Protein AF-W2YWN3-F1 (afdb_monomer)

Nearest PDB structures (foldseek):
  8ofx-assembly1_A  TM=9.680E-01  e=1.723E-05  Trypanosoma brucei brucei
  1fx8-assembly1_A  TM=9.233E-01  e=1.723E-05  Escherichia coli
  6f7h-assembly1_A  TM=9.399E-01  e=4.145E-05  Homo sapiens
  1ldf-assembly1_A  TM=9.246E-01  e=6.122E-05  Escherichia coli
  2b5f-assembly1_B  TM=8.311E-01  e=3.676E-03  Spinacia oleracea

pLDDT: mean 75.59, std 13.87, range [45.72, 93.19]

Secondary structure (DSSP, 8-state):
--HHHHHHHHHHHHHTT-TTSPPP-S-------------TT----HHHHHHHHHHHHHHHHHHHHHHHHHHHHHTTTSS--HHHHHHHHHHHHHHHHHHHHHHH----SHHHHHHHHHTTSS-TTTHHHHHHHHHHHHHHHHHHHHHHHTTT--

Organism: NCBI:txid1317064

InterPro domains:
  IPR000425 Major intrinsic protein [PF00230] (47-151)
  IPR000425 Major intrinsic protein [PR00783] (49-68)
  IPR000425 Major intrinsic protein [PR00783] (89-113)
  IPR000425 Major intrinsic protein [PR00783] (126-145)
  IPR023271 Aquaporin-like [G3DSA:1.20.1080.10] (24-154)
  IPR023271 Aquaporin-like [SSF81338] (48-151)
  IPR050363 Major Intrinsic Protein/Aquaporin [PTHR43829] (35-153)

Solvent-accessible surface area (backbone atoms only — not comparable to full-atom values): 8538 Å² total; per-residue (Å²): 136,71,67,67,58,55,52,51,56,51,50,52,35,56,75,70,71,55,71,78,59,80,77,74,78,80,71,79,68,84,72,77,74,75,80,69,80,75,58,96,80,63,78,82,50,66,68,61,52,22,27,51,22,28,16,52,13,16,18,48,22,35,36,40,36,51,45,44,52,48,51,24,62,75,41,72,56,73,79,33,52,76,66,53,42,55,52,39,36,55,51,17,46,52,52,16,33,69,66,5,39,92,70,52,63,39,51,54,39,61,68,46,48,49,48,34,37,75,73,65,77,37,66,70,86,53,47,64,55,46,42,53,25,26,52,52,13,37,50,53,16,51,49,51,50,48,63,69,42,49,72,79,77,110

Foldseek 3Di:
DPPVVVVVVVVVCVVVVNVPDDPDPDDPDPDPPPPPDDDPPDDPDLLVQLLLLLLQLLLQLLLQLVVLVLVCVLCVNPVHDPVSNVVSNVVSNVVSCVSRCVRNNRCNDLVSLVVCCVVVVDPPVSSVSSVVSSVNSNVVNVVVSCVVCVVSVD

Structure (mmCIF, N/CA/C/O backbone):
data_AF-W2YWN3-F1
#
_entry.id   AF-W2YWN3-F1
#
loop_
_atom_site.group_PDB
_atom_site.id
_atom_site.type_symbol
_atom_site.label_atom_id
_atom_site.label_alt_id
_atom_site.label_comp_id
_atom_site.label_asym_id
_atom_site.label_entity_id
_atom_site.label_seq_id
_atom_site.pdbx_PDB_ins_code
_atom_site.Cartn_x
_atom_site.Cartn_y
_atom_site.Cartn_z
_atom_site.occupancy
_atom_site.B_iso_or_equiv
_atom_site.auth_seq_id
_atom_site.auth_comp_id
_atom_site.auth_asym_id
_atom_site.auth_atom_id
_atom_site.pdbx_PDB_model_num
ATOM 1 N N . MET A 1 1 ? -19.392 5.458 55.331 1.00 47.25 1 MET A N 1
ATOM 2 C CA . MET A 1 1 ? -18.283 4.505 55.094 1.00 47.25 1 MET A CA 1
ATOM 3 C C . MET A 1 1 ? -17.159 5.062 54.203 1.00 47.25 1 MET A C 1
ATOM 5 O O . MET A 1 1 ? -16.158 4.387 54.065 1.00 47.25 1 MET A O 1
ATOM 9 N N . ASN A 1 2 ? -17.267 6.290 53.659 1.00 49.09 2 ASN A N 1
ATOM 10 C CA . ASN A 1 2 ? -16.213 6.925 52.837 1.00 49.09 2 ASN A CA 1
ATOM 11 C C . ASN A 1 2 ? -15.420 8.036 53.552 1.00 49.09 2 ASN A C 1
ATOM 13 O O . ASN A 1 2 ? -14.494 8.585 52.975 1.00 49.09 2 ASN A O 1
ATOM 17 N N . GLN A 1 3 ? -15.781 8.385 54.789 1.00 45.72 3 GLN A N 1
ATOM 18 C CA . GLN A 1 3 ? -15.170 9.508 55.509 1.00 45.72 3 GLN A CA 1
ATOM 19 C C . GLN A 1 3 ? -13.890 9.092 56.256 1.00 45.72 3 GLN A C 1
ATOM 21 O O . GLN A 1 3 ? -12.963 9.877 56.370 1.00 45.72 3 GLN A O 1
ATOM 26 N N . SER A 1 4 ? -13.791 7.822 56.664 1.00 51.72 4 SER A N 1
ATOM 27 C CA . SER A 1 4 ? -12.615 7.261 57.344 1.00 51.72 4 SER A CA 1
ATOM 28 C C . SER A 1 4 ? -11.429 6.983 56.414 1.00 51.72 4 SER A C 1
ATOM 30 O O . SER A 1 4 ? -10.293 7.010 56.866 1.00 51.72 4 SER A O 1
ATOM 32 N N . LEU A 1 5 ? -11.673 6.717 55.124 1.00 57.22 5 LEU A N 1
ATOM 33 C CA . LEU A 1 5 ? -10.607 6.508 54.131 1.00 57.22 5 LEU A CA 1
ATOM 34 C C . LEU A 1 5 ? -9.937 7.825 53.723 1.00 57.22 5 LEU A C 1
ATOM 36 O O . LEU A 1 5 ? -8.740 7.849 53.474 1.00 57.22 5 LEU A O 1
ATOM 40 N N . GLN A 1 6 ? -10.700 8.923 53.697 1.00 58.81 6 GLN A N 1
ATOM 41 C CA . GLN A 1 6 ? -10.162 10.255 53.415 1.00 58.81 6 GLN A CA 1
ATOM 42 C C . GLN A 1 6 ? -9.286 10.769 54.559 1.00 58.81 6 GLN A C 1
ATOM 44 O O . GLN A 1 6 ? -8.263 11.396 54.300 1.00 58.81 6 GLN A O 1
ATOM 49 N N . ASP A 1 7 ? -9.663 10.464 55.802 1.00 55.53 7 ASP A N 1
ATOM 50 C CA . ASP A 1 7 ? -8.854 10.778 56.981 1.00 55.53 7 ASP A CA 1
ATOM 51 C C . ASP A 1 7 ? -7.549 9.968 57.002 1.00 55.53 7 ASP A C 1
ATOM 53 O O . ASP A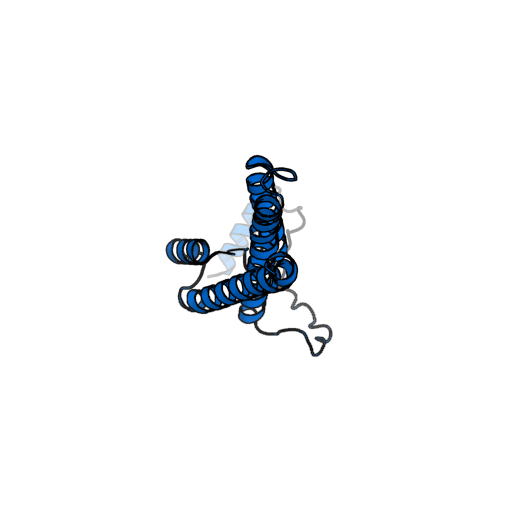 1 7 ? -6.490 10.526 57.265 1.00 55.53 7 ASP A O 1
ATOM 57 N N . PHE A 1 8 ? -7.595 8.676 56.649 1.00 57.06 8 PHE A N 1
ATOM 58 C CA . PHE A 1 8 ? -6.393 7.836 56.547 1.00 57.06 8 PHE A CA 1
ATOM 59 C C . PHE A 1 8 ? -5.418 8.330 55.464 1.00 57.06 8 PHE A C 1
ATOM 61 O O . PHE A 1 8 ? -4.235 8.499 55.748 1.00 57.06 8 PHE A O 1
ATOM 68 N N . ASP A 1 9 ? -5.912 8.648 54.260 1.00 61.56 9 ASP A N 1
ATOM 69 C CA . ASP A 1 9 ? -5.091 9.210 53.172 1.00 61.56 9 ASP A CA 1
ATOM 70 C C . ASP A 1 9 ? -4.495 10.584 53.536 1.00 61.56 9 ASP A C 1
ATOM 72 O O . ASP A 1 9 ? -3.404 10.941 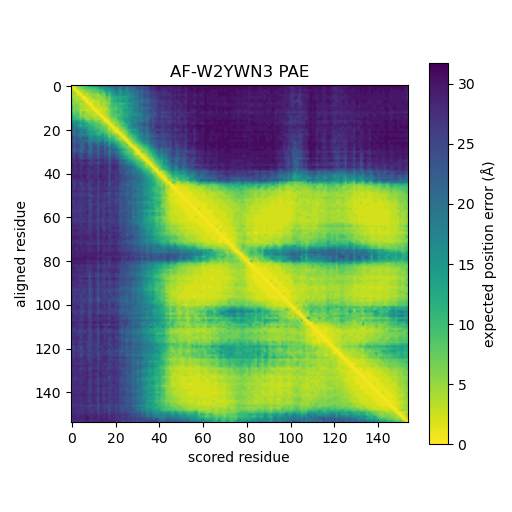53.083 1.00 61.56 9 ASP A O 1
ATOM 76 N N . ALA A 1 10 ? -5.215 11.390 54.322 1.00 61.03 10 ALA A N 1
ATOM 77 C CA . ALA A 1 10 ? -4.734 12.691 54.778 1.00 61.03 10 ALA A CA 1
ATOM 78 C C . ALA A 1 10 ? -3.631 12.547 55.837 1.00 61.03 10 ALA A C 1
ATOM 80 O O . ALA A 1 10 ? -2.634 13.268 55.769 1.00 61.03 10 ALA A O 1
ATOM 81 N N . VAL A 1 11 ? -3.775 11.601 56.769 1.00 61.16 11 VAL A N 1
ATOM 82 C CA . VAL A 1 11 ? -2.770 11.304 57.800 1.00 61.16 11 VAL A CA 1
ATOM 83 C C . VAL A 1 11 ? -1.482 10.752 57.173 1.00 61.16 11 VAL A C 1
ATOM 85 O O . VAL A 1 11 ? -0.407 11.270 57.481 1.00 61.16 11 VAL A O 1
ATOM 88 N N . ASP A 1 12 ? -1.574 9.830 56.206 1.00 60.03 12 ASP A N 1
ATOM 89 C CA . ASP A 1 12 ? -0.404 9.285 55.488 1.00 60.03 12 ASP A CA 1
ATOM 90 C C . ASP A 1 12 ? 0.373 10.371 54.719 1.00 60.03 12 ASP A C 1
ATOM 92 O O . ASP A 1 12 ? 1.608 10.396 54.707 1.00 60.03 12 ASP A O 1
ATOM 96 N N . LYS A 1 13 ? -0.336 11.325 54.099 1.00 59.22 13 LYS A N 1
ATOM 97 C CA . LYS A 1 13 ? 0.292 12.455 53.391 1.00 59.22 13 LYS A CA 1
ATOM 98 C C . LYS A 1 13 ? 1.025 13.418 54.330 1.00 59.22 13 LYS A C 1
ATOM 100 O O . LYS A 1 13 ? 2.013 14.031 53.911 1.00 59.22 13 LYS A O 1
ATOM 105 N N . VAL A 1 14 ? 0.546 13.571 55.567 1.00 59.25 14 VAL A N 1
ATOM 106 C CA . VAL A 1 14 ? 1.168 14.427 56.590 1.00 59.25 14 VAL A CA 1
ATOM 107 C C . VAL A 1 14 ? 2.388 13.737 57.206 1.00 59.25 14 VAL A C 1
ATOM 109 O O . VAL A 1 14 ? 3.425 14.382 57.357 1.00 59.25 14 VAL A O 1
ATOM 112 N N . GLU A 1 15 ? 2.312 12.432 57.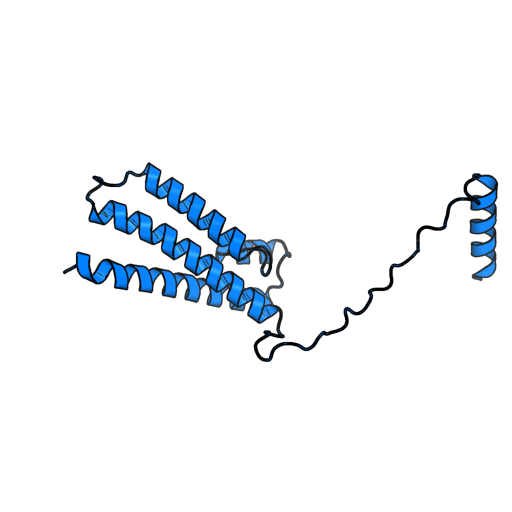481 1.00 58.59 15 GLU A N 1
ATOM 113 C CA . GLU A 1 15 ? 3.415 11.654 58.067 1.00 58.59 15 GLU A CA 1
ATOM 114 C C . GLU A 1 15 ? 4.583 11.451 57.085 1.00 58.59 15 GLU A C 1
ATOM 116 O O . GLU A 1 15 ? 5.750 11.510 57.472 1.00 58.59 15 GLU A O 1
ATOM 121 N N . SER A 1 16 ? 4.290 11.314 55.788 1.00 63.16 16 SER A N 1
ATOM 122 C CA . SER A 1 16 ? 5.301 11.108 54.741 1.00 63.16 16 SER A CA 1
ATOM 123 C C . SER A 1 16 ? 6.025 12.399 54.296 1.00 63.16 16 SER A C 1
ATOM 125 O O . SER A 1 16 ? 6.898 12.359 53.431 1.00 63.16 16 SER A O 1
ATOM 127 N N . GLY A 1 17 ? 5.689 13.567 54.865 1.00 57.47 17 GLY A N 1
ATOM 128 C CA . GLY A 1 17 ? 6.346 14.846 54.542 1.00 57.47 17 GLY A CA 1
ATOM 129 C C . GLY A 1 17 ? 6.048 15.393 53.135 1.00 57.47 17 GLY A C 1
ATOM 130 O O . GLY A 1 17 ? 6.642 16.387 52.719 1.00 57.47 17 GLY A O 1
ATOM 131 N N . TYR A 1 18 ? 5.106 14.782 52.409 1.00 53.16 18 TYR A N 1
ATOM 132 C CA . TYR A 1 18 ? 4.702 15.162 51.048 1.00 53.16 18 TYR A CA 1
ATOM 133 C C . TYR A 1 18 ? 3.503 16.124 50.996 1.00 53.16 18 TYR A C 1
ATOM 135 O O . TYR A 1 18 ? 3.068 16.499 49.906 1.00 53.16 18 TYR A O 1
ATOM 143 N N . GLY A 1 19 ? 2.990 16.578 52.146 1.00 57.34 19 GLY A N 1
ATOM 144 C CA . GLY A 1 19 ? 1.818 17.462 52.253 1.00 57.34 19 GLY A CA 1
ATOM 145 C C . GLY A 1 19 ? 1.941 18.845 51.588 1.00 57.34 19 GLY A C 1
ATOM 146 O O . GLY A 1 19 ? 0.964 19.587 51.568 1.00 57.34 19 GLY A O 1
ATOM 147 N N . GLY A 1 20 ? 3.114 19.197 51.047 1.00 57.00 20 GLY A N 1
ATOM 148 C CA . GLY A 1 20 ? 3.375 20.464 50.353 1.00 57.00 20 GLY A CA 1
ATOM 149 C C . GLY A 1 20 ? 3.564 20.360 48.836 1.00 57.00 20 GLY A C 1
ATOM 150 O O . GLY A 1 20 ? 3.796 21.386 48.195 1.00 57.00 20 GLY A O 1
ATOM 151 N N . LEU A 1 21 ? 3.503 19.163 48.239 1.00 59.50 21 LEU A N 1
ATOM 152 C CA . LEU A 1 21 ? 3.568 19.052 46.782 1.00 59.50 21 LEU A CA 1
ATOM 153 C C . LEU A 1 21 ? 2.248 19.532 46.161 1.00 59.50 21 LEU A C 1
ATOM 155 O O . LEU A 1 21 ? 1.182 19.159 46.657 1.00 59.50 21 LEU A O 1
ATOM 159 N N . PRO A 1 22 ? 2.286 20.321 45.068 1.00 58.16 22 PRO A N 1
ATOM 160 C CA . PRO A 1 22 ? 1.080 20.620 44.313 1.00 58.16 22 PRO A CA 1
ATOM 161 C C . PRO A 1 22 ? 0.460 19.290 43.885 1.00 58.16 22 PRO A C 1
ATOM 163 O O . PRO A 1 22 ? 1.137 18.453 43.284 1.00 58.16 22 PRO A O 1
ATOM 166 N N . GLU A 1 23 ? -0.807 19.066 44.235 1.00 60.25 23 GLU A N 1
ATOM 167 C CA . GLU A 1 23 ? -1.503 17.861 43.805 1.00 60.25 23 GLU A CA 1
ATOM 168 C C . GLU A 1 23 ? -1.443 17.801 42.275 1.00 60.25 23 GLU A C 1
ATOM 170 O O . GLU A 1 23 ? -1.939 18.692 41.584 1.00 60.25 23 GLU A O 1
ATOM 175 N N . SER A 1 24 ? -0.791 16.764 41.736 1.00 54.81 24 SER A N 1
ATOM 176 C CA . SER A 1 24 ? -0.888 16.448 40.313 1.00 54.81 24 SER A CA 1
ATOM 177 C C . SER A 1 24 ? -2.379 16.381 39.972 1.00 54.81 24 SER A C 1
ATOM 179 O O . SER A 1 24 ? -3.093 15.654 40.675 1.00 54.81 24 SER A O 1
ATOM 181 N N 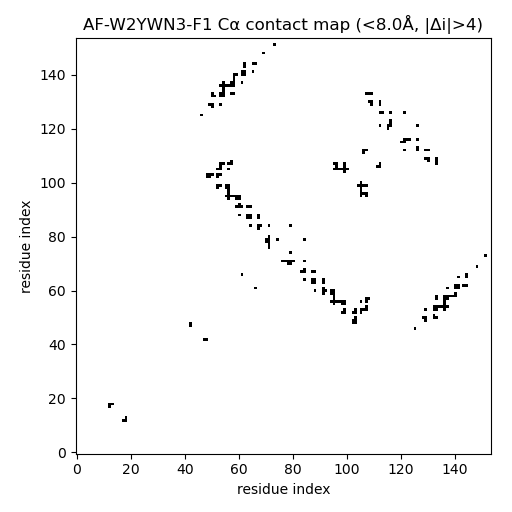. PRO A 1 25 ? -2.872 17.141 38.972 1.00 48.94 25 PRO A N 1
ATOM 182 C CA . PRO A 1 25 ? -4.286 17.169 38.646 1.00 48.94 25 PRO A CA 1
ATOM 183 C C . PRO A 1 25 ? -4.752 15.744 38.349 1.00 48.94 25 PRO A C 1
ATOM 185 O O . PRO A 1 25 ? -4.474 15.175 37.292 1.00 48.94 25 PRO A O 1
ATOM 188 N N . LYS A 1 26 ? -5.443 15.138 39.316 1.00 53.50 26 LYS A N 1
ATOM 189 C CA . LYS A 1 26 ? -6.103 13.856 39.127 1.00 53.50 26 LYS A CA 1
ATOM 190 C C . LYS A 1 26 ? -7.183 14.093 38.083 1.00 53.50 26 LYS A C 1
ATOM 192 O O . LYS A 1 26 ? -8.107 14.866 38.313 1.00 53.50 26 LYS A O 1
ATOM 197 N N . THR A 1 27 ? -7.048 13.404 36.955 1.00 48.97 27 THR A N 1
ATOM 198 C CA . THR A 1 27 ? -8.004 13.424 35.847 1.00 48.97 27 THR A CA 1
ATOM 199 C C . THR A 1 27 ? -8.011 14.763 35.113 1.00 48.97 27 THR A C 1
ATOM 201 O O . THR A 1 27 ? -8.865 15.619 35.334 1.00 48.97 27 THR A O 1
ATOM 204 N N . THR A 1 28 ? -7.103 14.921 34.148 1.00 53.28 28 THR A N 1
ATOM 205 C CA . THR A 1 28 ? -7.403 15.734 32.967 1.00 53.28 28 THR A CA 1
ATOM 206 C C . THR A 1 28 ? -8.676 15.163 32.355 1.00 53.28 28 THR A C 1
ATOM 208 O O . THR A 1 28 ? -8.658 14.158 31.644 1.00 53.28 28 THR A O 1
ATOM 211 N N . ALA A 1 29 ? -9.811 15.764 32.711 1.00 50.22 29 ALA A N 1
ATOM 212 C CA . ALA A 1 29 ? -11.065 15.553 32.025 1.00 50.22 29 ALA A CA 1
ATOM 213 C C . ALA A 1 29 ? -10.780 15.683 30.527 1.00 50.22 29 ALA A C 1
ATOM 215 O O . ALA A 1 29 ? -10.139 16.643 30.096 1.00 50.22 29 ALA A O 1
ATOM 216 N N . PHE A 1 30 ? -11.201 14.681 29.759 1.00 56.25 30 PHE A N 1
ATOM 217 C CA . PHE A 1 30 ? -11.217 14.728 28.307 1.00 56.25 30 PHE A CA 1
ATOM 218 C C . PHE A 1 30 ? -11.925 16.022 27.897 1.00 56.25 30 PHE A C 1
ATOM 220 O O . PHE A 1 30 ? -13.148 16.118 27.988 1.00 56.25 30 PHE A O 1
ATOM 227 N N . VAL A 1 31 ? -11.148 17.042 27.529 1.00 57.94 31 VAL A N 1
ATOM 228 C CA . VAL A 1 31 ? -11.670 18.281 26.961 1.00 57.94 31 VAL A CA 1
ATOM 229 C C . VAL A 1 31 ? -12.301 17.858 25.642 1.00 57.94 31 VAL A C 1
ATOM 231 O O . VAL A 1 31 ? -11.572 17.365 24.776 1.00 57.94 31 VAL A O 1
ATOM 234 N N . PRO A 1 32 ? -13.625 17.989 25.455 1.00 54.09 32 PRO A N 1
ATOM 235 C CA . PRO A 1 32 ? -14.207 17.778 24.147 1.00 54.09 32 PRO A CA 1
ATOM 236 C C . PRO A 1 32 ? -13.589 18.851 23.259 1.00 54.09 32 PRO A C 1
ATOM 238 O O . PRO A 1 32 ? -13.884 20.033 23.424 1.00 54.09 32 PRO A O 1
ATOM 241 N N . THR A 1 33 ? -12.668 18.456 22.380 1.00 58.62 33 THR A N 1
ATOM 242 C CA . THR A 1 33 ? -12.142 19.348 21.352 1.00 58.62 33 THR A CA 1
ATOM 243 C C . THR A 1 33 ? -13.350 19.913 20.624 1.00 58.62 33 THR A C 1
ATOM 245 O O . THR A 1 33 ? -14.143 19.163 20.048 1.00 58.62 33 THR A O 1
ATOM 248 N N . GLU A 1 34 ? -13.530 21.226 20.739 1.00 54.34 34 GLU A N 1
ATOM 249 C CA . GLU A 1 34 ? -14.534 21.981 20.012 1.00 54.34 34 GLU A CA 1
ATOM 250 C C . GLU A 1 34 ? -14.489 21.510 18.555 1.00 54.34 34 GLU A C 1
ATOM 252 O O . GLU A 1 34 ? -13.429 21.517 17.927 1.00 54.34 34 GLU A O 1
ATOM 257 N N . ARG A 1 35 ? -15.609 20.995 18.030 1.00 59.88 35 ARG A N 1
ATOM 258 C CA . ARG A 1 35 ? -15.697 20.572 16.628 1.00 59.88 35 ARG A CA 1
ATOM 259 C C . ARG A 1 35 ? -15.720 21.830 15.766 1.00 59.88 35 ARG A C 1
ATOM 261 O O . ARG A 1 35 ? -16.775 22.225 15.274 1.00 59.88 35 ARG A O 1
ATOM 268 N N . THR A 1 36 ? -14.565 22.475 15.622 1.00 55.56 36 THR A N 1
ATOM 269 C CA . THR A 1 36 ? -14.353 23.594 14.709 1.00 55.56 36 THR A CA 1
ATOM 270 C C . THR A 1 36 ? -14.833 23.149 13.329 1.00 55.56 36 THR A C 1
ATOM 272 O O . THR A 1 36 ? -14.473 22.066 12.864 1.00 55.56 36 THR A O 1
ATOM 275 N N . GLY A 1 37 ? -15.738 23.943 12.750 1.00 59.31 37 GLY A N 1
ATOM 276 C CA . GLY A 1 37 ? -16.612 23.593 11.630 1.00 59.31 37 GLY A CA 1
ATOM 277 C C . GLY A 1 37 ? -15.999 22.624 10.623 1.00 59.31 37 GLY A C 1
ATOM 278 O O . GLY A 1 37 ? -15.051 22.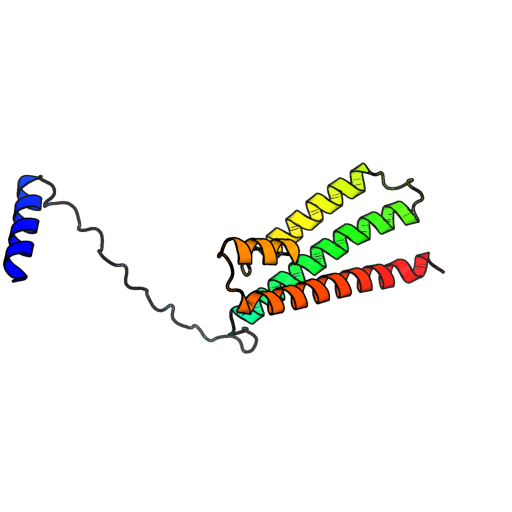944 9.909 1.00 59.31 37 GLY A O 1
ATOM 279 N N . ME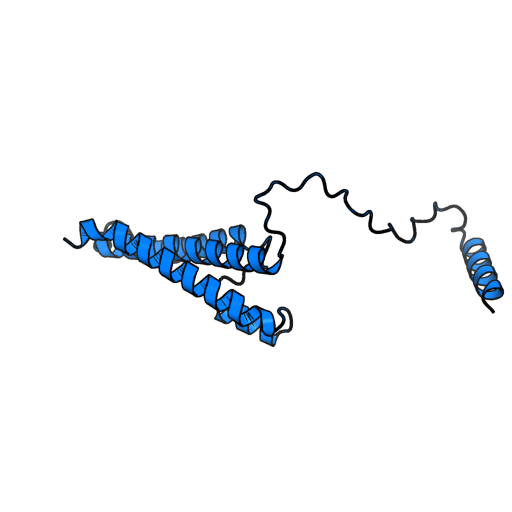T A 1 38 ? -16.559 21.418 10.561 1.00 56.94 38 MET A N 1
ATOM 280 C CA . MET A 1 38 ? -16.085 20.386 9.649 1.00 56.94 38 MET A CA 1
ATOM 281 C C . MET A 1 38 ? -16.371 20.821 8.209 1.00 56.94 38 MET A C 1
ATOM 283 O O . MET A 1 38 ? -17.525 20.982 7.811 1.00 56.94 38 MET A O 1
ATOM 287 N N . SER A 1 39 ? -15.302 21.009 7.431 1.00 63.19 39 SER A N 1
ATOM 288 C CA . SER A 1 39 ? -15.351 21.130 5.973 1.00 63.19 39 SER A CA 1
ATOM 289 C C . SER A 1 39 ? -16.249 20.029 5.394 1.00 63.19 39 SER A C 1
ATOM 291 O O . SER A 1 39 ? -16.167 18.878 5.826 1.00 63.19 39 SER A O 1
ATOM 293 N N . ARG A 1 40 ? -17.098 20.360 4.409 1.00 58.53 40 ARG A N 1
ATOM 294 C CA . ARG A 1 40 ? -18.108 19.449 3.823 1.00 58.53 40 ARG A CA 1
ATOM 295 C C . ARG A 1 40 ? -17.536 18.131 3.274 1.00 58.53 40 ARG A C 1
ATOM 297 O O . ARG A 1 40 ? -18.297 17.207 3.015 1.00 58.53 40 ARG A O 1
ATOM 304 N N . PHE A 1 41 ? -16.217 18.042 3.118 1.00 60.38 41 PHE A N 1
ATOM 305 C CA . PHE A 1 41 ? -15.495 16.882 2.595 1.00 60.38 41 PHE A CA 1
ATOM 306 C C . PHE A 1 41 ? -14.826 16.014 3.676 1.00 60.38 41 PHE A C 1
ATOM 308 O O . PHE A 1 41 ? -14.169 15.027 3.350 1.00 60.38 41 PHE A O 1
ATOM 315 N N . ALA A 1 42 ? -14.967 16.347 4.963 1.00 58.00 42 ALA A N 1
ATOM 316 C CA . ALA A 1 42 ? -14.392 15.552 6.043 1.00 58.00 42 ALA A CA 1
ATOM 317 C C . ALA A 1 42 ? -15.177 14.243 6.234 1.00 58.00 42 ALA A C 1
ATOM 319 O O . ALA A 1 42 ? -16.300 14.244 6.746 1.00 58.00 42 ALA A O 1
ATOM 320 N N . VAL A 1 43 ? -14.565 13.116 5.858 1.00 58.22 43 VAL A N 1
ATOM 321 C CA . VAL A 1 43 ? -15.127 11.779 6.085 1.00 58.22 43 VAL A CA 1
ATOM 322 C C . VAL A 1 43 ? -15.316 11.551 7.589 1.00 58.22 43 VAL A C 1
ATOM 324 O O . VAL A 1 43 ? -14.354 11.432 8.343 1.00 58.22 43 VAL A O 1
ATOM 327 N N . GLN A 1 44 ? -16.575 11.498 8.023 1.00 58.16 44 GLN A N 1
ATOM 328 C CA . GLN A 1 44 ? -16.956 11.353 9.433 1.00 58.16 44 GLN A CA 1
ATOM 329 C C . GLN A 1 44 ? -16.721 9.934 9.974 1.00 58.16 44 GLN A C 1
ATOM 331 O O . GLN A 1 44 ? -16.561 9.746 11.179 1.00 58.16 44 GLN A O 1
ATOM 336 N N . SER A 1 45 ? -16.709 8.919 9.103 1.00 69.81 45 SER A N 1
ATOM 337 C CA . SER A 1 45 ? -16.555 7.521 9.501 1.00 69.81 45 SER A CA 1
ATOM 338 C C . SER A 1 45 ? -15.082 7.116 9.569 1.00 69.81 45 SER A C 1
ATOM 340 O O . SER A 1 45 ? -14.358 7.105 8.573 1.00 69.81 45 SER A O 1
ATOM 342 N N . VAL A 1 46 ? -14.646 6.721 10.766 1.00 73.50 46 VAL A N 1
ATOM 343 C CA . VAL A 1 46 ? -13.270 6.265 11.033 1.00 73.50 46 VAL A CA 1
ATOM 344 C C . VAL A 1 46 ? -12.898 5.076 10.135 1.00 73.50 46 VAL A C 1
ATOM 346 O O . VAL A 1 46 ? -11.848 5.081 9.511 1.00 73.50 46 VAL A O 1
ATOM 349 N N . HIS A 1 47 ? -13.822 4.131 9.950 1.00 74.44 47 HIS A N 1
ATOM 350 C CA . HIS A 1 47 ? -13.649 2.957 9.088 1.00 74.44 47 HIS A CA 1
ATOM 351 C C . HIS A 1 47 ? -13.382 3.295 7.621 1.00 74.44 47 HIS A C 1
ATOM 353 O O . HIS A 1 47 ? -12.572 2.645 6.975 1.00 74.44 47 HIS A O 1
ATOM 359 N N . LEU A 1 48 ? -14.062 4.305 7.075 1.00 77.81 48 LEU A N 1
ATOM 360 C CA . LEU A 1 48 ? -13.880 4.658 5.671 1.00 77.81 48 LEU A CA 1
ATOM 361 C C . LEU A 1 48 ? -12.531 5.353 5.465 1.00 77.81 48 LEU A C 1
ATOM 363 O O . LEU A 1 48 ? -11.861 5.102 4.470 1.00 77.81 48 LEU A O 1
ATOM 367 N N . ARG A 1 49 ? -12.103 6.176 6.433 1.00 80.62 49 ARG A N 1
ATOM 368 C CA . ARG A 1 49 ? -10.757 6.771 6.441 1.00 80.62 49 ARG A CA 1
ATOM 369 C C . ARG A 1 49 ? -9.669 5.704 6.513 1.00 80.62 49 ARG A C 1
ATOM 371 O O . ARG A 1 49 ? -8.694 5.805 5.778 1.00 80.62 49 ARG A O 1
ATOM 378 N N . GLU A 1 50 ? -9.861 4.691 7.355 1.00 83.81 50 GLU A N 1
ATOM 379 C CA . GLU A 1 50 ? -8.983 3.521 7.434 1.00 83.81 50 GLU A CA 1
ATOM 380 C C . GLU A 1 50 ? -8.892 2.803 6.071 1.00 83.81 50 GLU A C 1
ATOM 382 O O . GLU A 1 50 ? -7.793 2.630 5.551 1.00 83.81 50 GLU A O 1
ATOM 387 N N . CYS A 1 51 ? -10.028 2.482 5.434 1.00 84.50 51 CYS A N 1
ATOM 388 C CA . CYS A 1 51 ? -10.048 1.835 4.115 1.00 84.50 51 CYS A CA 1
ATOM 389 C C . CYS A 1 51 ? -9.374 2.679 3.019 1.00 84.50 51 CYS A C 1
ATOM 391 O O . CYS A 1 51 ? -8.676 2.136 2.167 1.00 84.50 51 CYS A O 1
ATOM 393 N N . PHE A 1 52 ? -9.562 4.003 3.017 1.00 84.69 52 PHE A N 1
ATOM 394 C CA . PHE A 1 52 ? -8.884 4.880 2.055 1.00 84.69 52 PHE A CA 1
ATOM 395 C C . PHE A 1 52 ? -7.372 4.942 2.285 1.00 84.69 52 PHE A C 1
ATOM 397 O O . PHE A 1 52 ? -6.617 4.983 1.315 1.00 84.69 52 PHE A O 1
ATOM 404 N N . ALA A 1 53 ? -6.927 4.933 3.543 1.00 87.19 53 ALA A N 1
ATOM 405 C CA . ALA A 1 53 ? -5.507 4.902 3.874 1.00 87.19 53 ALA A CA 1
ATOM 406 C C . ALA A 1 53 ? -4.853 3.587 3.419 1.00 87.19 53 ALA A C 1
ATOM 408 O O . ALA A 1 53 ? -3.778 3.615 2.825 1.00 87.19 53 ALA A O 1
ATOM 409 N N . GLU A 1 54 ? -5.529 2.456 3.625 1.00 87.06 54 GLU A N 1
ATOM 410 C CA . GLU A 1 54 ? -5.093 1.139 3.144 1.00 87.06 54 GLU A CA 1
ATOM 411 C C . GLU A 1 54 ? -5.065 1.075 1.612 1.00 87.06 54 GLU A C 1
ATOM 413 O O . GLU A 1 54 ? -4.068 0.654 1.032 1.00 87.06 54 GLU A O 1
ATOM 418 N N . PHE A 1 55 ? -6.111 1.573 0.944 1.00 89.44 55 PHE A N 1
ATOM 419 C CA . PHE A 1 55 ? -6.151 1.674 -0.517 1.00 89.44 55 PHE A CA 1
ATOM 420 C C . PHE A 1 55 ? -4.966 2.481 -1.058 1.00 89.44 55 PHE A C 1
ATOM 422 O O . PHE A 1 55 ? -4.261 2.013 -1.953 1.00 89.44 55 PHE A O 1
ATOM 429 N N . LEU A 1 56 ? -4.733 3.681 -0.514 1.00 88.75 56 LEU A N 1
ATOM 430 C CA . LEU A 1 56 ? -3.676 4.576 -0.980 1.00 88.75 56 LEU A CA 1
ATOM 431 C C . LEU A 1 56 ? -2.289 3.986 -0.714 1.00 88.75 56 LEU A 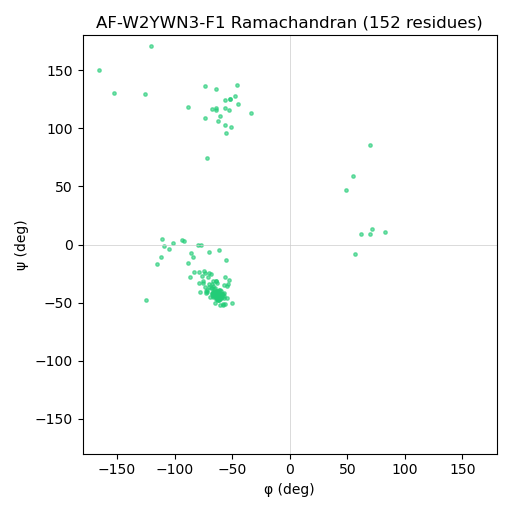C 1
ATOM 433 O O . LEU A 1 56 ? -1.427 4.026 -1.589 1.00 88.75 56 LEU A O 1
ATOM 437 N N . GLY A 1 57 ? -2.079 3.416 0.470 1.00 88.56 57 GLY A N 1
ATOM 438 C CA . GLY A 1 57 ? -0.814 2.790 0.821 1.00 88.56 57 GLY A CA 1
ATOM 439 C C . GLY A 1 57 ? -0.488 1.597 -0.083 1.00 88.56 57 GLY A C 1
ATOM 440 O O . GLY A 1 57 ? 0.616 1.527 -0.628 1.00 88.56 57 GLY A O 1
ATOM 441 N N . THR A 1 58 ? -1.450 0.692 -0.311 1.00 90.06 58 THR A N 1
ATOM 442 C CA . THR A 1 58 ? -1.261 -0.460 -1.209 1.00 90.06 58 THR A CA 1
ATOM 443 C C . THR A 1 58 ? -1.076 -0.012 -2.658 1.00 90.06 58 THR A C 1
ATOM 445 O O . THR A 1 58 ? -0.234 -0.562 -3.366 1.00 90.06 58 THR A O 1
ATOM 448 N N . PHE A 1 59 ? -1.806 1.017 -3.096 1.00 91.31 59 PHE A N 1
ATOM 449 C CA . PHE A 1 59 ? -1.642 1.613 -4.420 1.00 91.31 59 PHE A CA 1
ATOM 450 C C . PHE A 1 59 ? -0.213 2.121 -4.642 1.00 91.31 59 PHE A C 1
ATOM 452 O O . PHE A 1 59 ? 0.429 1.736 -5.618 1.00 91.31 59 PHE A O 1
ATOM 459 N N . VAL A 1 60 ? 0.313 2.931 -3.718 1.00 91.00 60 VAL A N 1
ATOM 460 C CA . VAL A 1 60 ? 1.674 3.477 -3.814 1.00 91.00 60 VAL A CA 1
ATOM 461 C C . VAL A 1 60 ? 2.710 2.351 -3.815 1.00 91.00 60 VAL A C 1
ATOM 463 O O . VAL A 1 60 ? 3.564 2.311 -4.701 1.00 91.00 60 VAL A O 1
ATOM 466 N N . MET A 1 61 ? 2.595 1.394 -2.890 1.00 92.25 61 MET A N 1
ATOM 467 C CA . MET A 1 61 ? 3.491 0.236 -2.815 1.00 92.25 61 MET A CA 1
ATOM 468 C C . MET A 1 61 ? 3.549 -0.533 -4.146 1.00 92.25 61 MET A C 1
ATOM 470 O O . MET A 1 61 ? 4.638 -0.845 -4.632 1.00 92.25 61 MET A O 1
ATOM 474 N N . ILE A 1 62 ? 2.394 -0.804 -4.764 1.00 93.19 62 ILE A N 1
ATOM 475 C CA . ILE A 1 62 ? 2.312 -1.552 -6.025 1.00 93.19 62 ILE A CA 1
ATOM 476 C C . ILE A 1 62 ? 2.824 -0.735 -7.213 1.00 93.19 62 ILE A C 1
ATOM 478 O O . ILE A 1 62 ? 3.519 -1.297 -8.055 1.00 93.19 62 ILE A O 1
ATOM 482 N N . VAL A 1 63 ? 2.549 0.570 -7.282 1.00 91.38 63 VAL A N 1
ATOM 483 C CA . VAL A 1 63 ? 3.072 1.429 -8.360 1.00 91.38 63 VAL A CA 1
ATOM 484 C C . VAL A 1 63 ? 4.603 1.440 -8.355 1.00 91.38 63 VAL A C 1
ATOM 486 O O . VAL A 1 63 ? 5.216 1.239 -9.403 1.00 91.38 63 VAL A O 1
ATOM 489 N N . PHE A 1 64 ? 5.237 1.596 -7.191 1.00 90.38 64 PHE A N 1
ATOM 490 C CA . PHE A 1 64 ? 6.700 1.559 -7.096 1.00 90.38 64 PHE A CA 1
ATOM 491 C C . PHE A 1 64 ? 7.270 0.155 -7.358 1.00 90.38 64 PHE A C 1
ATOM 493 O O . PHE A 1 64 ? 8.218 0.015 -8.134 1.00 90.38 64 PHE A O 1
ATOM 500 N N . GLY A 1 65 ? 6.678 -0.890 -6.768 1.00 90.06 65 GLY A N 1
ATOM 501 C CA . GLY A 1 65 ? 7.156 -2.269 -6.918 1.00 90.06 65 GLY A CA 1
ATOM 502 C C . GLY A 1 65 ? 7.009 -2.818 -8.341 1.00 90.06 65 GLY A C 1
ATOM 503 O O . GLY A 1 65 ? 7.940 -3.408 -8.886 1.00 90.06 65 GLY A O 1
ATOM 504 N N . MET A 1 66 ? 5.864 -2.594 -8.986 1.00 90.19 66 MET A N 1
ATOM 505 C CA . MET A 1 66 ? 5.645 -3.014 -10.376 1.00 90.19 66 MET A CA 1
ATOM 506 C C . MET A 1 66 ? 6.370 -2.098 -11.370 1.00 90.19 66 MET A C 1
ATOM 508 O O . MET A 1 66 ? 6.831 -2.570 -12.408 1.00 90.19 66 MET A O 1
ATOM 512 N N . GLY A 1 67 ? 6.521 -0.808 -11.049 1.00 88.06 67 GLY A N 1
ATOM 513 C CA . GLY A 1 67 ? 7.245 0.156 -11.878 1.00 88.06 67 GLY A CA 1
ATOM 514 C C . GLY A 1 67 ? 8.721 -0.198 -12.056 1.00 88.06 67 GLY A C 1
ATOM 515 O O . GLY A 1 67 ? 9.212 -0.188 -13.186 1.00 88.06 67 GLY A O 1
ATOM 516 N N . VAL A 1 68 ? 9.418 -0.585 -10.978 1.00 89.19 68 VAL A N 1
ATOM 517 C CA . VAL A 1 68 ? 10.821 -1.027 -11.087 1.00 89.19 68 VAL A CA 1
ATOM 518 C C . VAL A 1 68 ? 10.944 -2.336 -11.869 1.00 89.19 68 VAL A C 1
ATOM 520 O O . VAL A 1 68 ? 11.814 -2.443 -12.730 1.00 89.19 68 VAL A O 1
ATOM 523 N N . ASN A 1 69 ? 10.041 -3.303 -11.656 1.00 88.06 69 ASN A N 1
ATOM 524 C CA . ASN A 1 69 ? 10.041 -4.559 -12.415 1.00 88.06 69 ASN A CA 1
ATOM 525 C C . ASN A 1 69 ? 9.901 -4.299 -13.917 1.00 88.06 69 ASN A C 1
ATOM 527 O O . ASN A 1 69 ? 10.607 -4.900 -14.730 1.00 88.06 69 ASN A O 1
ATOM 531 N N . ASN A 1 70 ? 9.010 -3.378 -14.277 1.00 85.88 70 ASN A N 1
ATOM 532 C CA . ASN A 1 70 ? 8.801 -2.981 -15.656 1.00 85.88 70 ASN A CA 1
ATOM 533 C C . ASN A 1 70 ? 10.032 -2.271 -16.251 1.00 85.88 70 ASN A C 1
ATOM 535 O O . ASN A 1 70 ? 10.446 -2.587 -17.363 1.00 85.88 70 ASN A O 1
ATOM 539 N N . GLN A 1 71 ? 10.670 -1.372 -15.495 1.00 84.81 71 GLN A N 1
ATOM 540 C CA . GLN A 1 71 ? 11.896 -0.690 -15.925 1.00 84.81 71 GLN A CA 1
ATOM 541 C C . GLN A 1 71 ? 13.037 -1.675 -16.222 1.00 84.81 71 GLN A C 1
ATOM 543 O O . GLN A 1 71 ? 13.700 -1.553 -17.256 1.00 84.81 71 GLN A O 1
ATOM 548 N N . VAL A 1 72 ? 13.265 -2.655 -15.343 1.00 84.44 72 VAL A N 1
ATOM 549 C CA . VAL A 1 72 ? 14.320 -3.663 -15.543 1.00 84.44 72 VAL A CA 1
ATOM 550 C C . VAL A 1 72 ? 14.003 -4.555 -16.745 1.00 84.44 72 VAL A C 1
ATOM 552 O O . VAL A 1 72 ? 14.848 -4.729 -17.620 1.00 84.44 72 VAL A O 1
ATOM 555 N N . THR A 1 73 ? 12.757 -5.025 -16.853 1.00 81.88 73 THR A N 1
ATOM 556 C CA . THR A 1 73 ? 12.327 -5.907 -17.952 1.00 81.88 73 THR A CA 1
ATOM 557 C C . THR A 1 73 ? 12.418 -5.213 -19.312 1.00 81.88 73 THR A C 1
ATOM 559 O O . THR A 1 73 ? 12.953 -5.777 -20.263 1.00 81.88 73 THR A O 1
ATOM 562 N N . ASN A 1 74 ? 11.946 -3.967 -19.413 1.00 78.31 74 ASN A N 1
ATOM 563 C CA . ASN A 1 74 ? 11.942 -3.221 -20.673 1.00 78.31 74 ASN A CA 1
ATOM 564 C C . ASN A 1 74 ? 13.349 -2.805 -21.128 1.00 78.31 74 ASN A C 1
ATOM 566 O O . ASN A 1 74 ? 13.580 -2.579 -22.311 1.00 78.31 74 ASN A O 1
ATOM 570 N N . SER A 1 75 ? 14.294 -2.694 -20.192 1.00 74.62 75 SER A N 1
ATOM 571 C CA . SER A 1 75 ? 15.681 -2.337 -20.493 1.00 74.62 75 SER A CA 1
ATOM 572 C C . SER A 1 75 ? 16.601 -3.535 -20.738 1.00 74.62 75 SER A C 1
ATOM 574 O O . SER A 1 75 ? 17.788 -3.312 -20.949 1.00 74.62 75 SER A O 1
ATOM 576 N N . GLN A 1 76 ? 16.087 -4.775 -20.732 1.00 72.00 76 GLN A N 1
ATOM 577 C CA . GLN A 1 76 ? 16.889 -6.005 -20.857 1.00 72.00 76 GLN A CA 1
ATOM 578 C C . GLN A 1 76 ? 18.091 -6.022 -19.892 1.00 72.00 76 GLN A C 1
ATOM 580 O O . GLN A 1 76 ? 19.223 -6.261 -20.303 1.00 72.00 76 GLN A O 1
ATOM 585 N N . ASP A 1 77 ? 17.854 -5.683 -18.621 1.00 68.25 77 ASP A N 1
ATOM 586 C CA . ASP A 1 77 ? 18.881 -5.582 -17.569 1.00 68.25 77 ASP A CA 1
ATOM 587 C C . ASP A 1 77 ? 19.978 -4.515 -17.807 1.00 68.25 77 ASP A C 1
ATOM 589 O O . ASP A 1 77 ? 20.947 -4.432 -17.050 1.00 68.25 77 ASP A O 1
ATOM 593 N N . ALA A 1 78 ? 19.834 -3.645 -18.815 1.00 65.56 78 ALA A N 1
ATOM 594 C CA . ALA A 1 78 ? 20.817 -2.597 -19.102 1.00 65.56 78 ALA A CA 1
ATOM 595 C C . ALA A 1 78 ? 20.702 -1.383 -18.162 1.00 65.56 78 ALA A C 1
ATOM 597 O O . ALA A 1 78 ? 21.710 -0.755 -17.846 1.00 65.56 78 ALA A O 1
ATOM 598 N N . ASN A 1 79 ? 19.485 -1.042 -17.712 1.00 64.81 79 ASN A N 1
ATOM 599 C CA . ASN A 1 79 ? 19.227 0.133 -16.861 1.00 64.81 79 ASN A CA 1
ATOM 600 C C . ASN A 1 79 ? 18.825 -0.226 -15.421 1.00 64.81 79 ASN A C 1
ATOM 602 O O . ASN A 1 79 ? 18.512 0.661 -14.627 1.00 64.81 79 ASN A O 1
ATOM 606 N N . GLY A 1 80 ? 18.836 -1.509 -15.059 1.00 66.31 80 GLY A N 1
ATOM 607 C CA . GLY A 1 80 ? 18.533 -1.956 -13.707 1.00 66.31 80 GLY A CA 1
ATOM 608 C C . GLY A 1 80 ? 18.956 -3.400 -13.490 1.00 66.31 80 GLY A C 1
ATOM 609 O O . GLY A 1 80 ? 19.001 -4.190 -14.421 1.00 66.31 80 GLY A O 1
ATOM 610 N N . THR A 1 81 ? 19.303 -3.727 -12.251 1.00 78.81 81 THR A N 1
ATOM 611 C CA . THR A 1 81 ? 19.756 -5.065 -11.858 1.00 78.81 81 THR A CA 1
ATOM 612 C C . THR A 1 81 ? 18.819 -5.622 -10.799 1.00 78.81 81 THR A C 1
ATOM 614 O O . THR A 1 81 ? 18.002 -4.909 -10.217 1.00 78.81 81 THR A O 1
ATOM 617 N N . TRP A 1 82 ? 18.969 -6.897 -10.462 1.00 80.94 82 TRP A N 1
ATOM 618 C CA . TRP A 1 82 ? 18.195 -7.508 -9.382 1.00 80.94 82 TRP A CA 1
ATOM 619 C C . TRP A 1 82 ? 18.287 -6.727 -8.051 1.00 80.94 82 TRP A C 1
ATOM 621 O O . TRP A 1 82 ? 17.321 -6.662 -7.290 1.00 80.94 82 TRP A O 1
ATOM 631 N N . LEU A 1 83 ? 19.411 -6.050 -7.787 1.00 86.12 83 LEU A N 1
ATOM 632 C CA . LEU A 1 83 ? 19.570 -5.196 -6.609 1.00 86.12 83 LEU A CA 1
ATOM 633 C C . LEU A 1 83 ? 18.633 -3.976 -6.630 1.00 86.12 83 LEU A C 1
ATOM 635 O O . LEU A 1 83 ? 18.059 -3.639 -5.594 1.00 86.12 83 LEU A O 1
ATOM 639 N N . SER A 1 84 ? 18.442 -3.328 -7.785 1.00 86.00 84 SER A N 1
ATOM 640 C CA . SER A 1 84 ? 17.566 -2.153 -7.880 1.00 86.00 84 SER A CA 1
ATOM 641 C C . SER A 1 84 ? 16.101 -2.519 -7.649 1.00 86.00 84 SER A C 1
ATOM 643 O O . SER A 1 84 ? 15.389 -1.750 -7.004 1.00 86.00 84 SER A O 1
ATOM 645 N N . ILE A 1 85 ? 15.677 -3.714 -8.080 1.00 88.38 85 ILE A N 1
ATOM 646 C CA . ILE A 1 85 ? 14.335 -4.250 -7.807 1.00 88.38 85 ILE A CA 1
ATOM 647 C C . ILE A 1 85 ? 14.105 -4.384 -6.301 1.00 88.38 85 ILE A C 1
ATOM 649 O O . ILE A 1 85 ? 13.133 -3.841 -5.781 1.00 88.38 85 ILE A O 1
ATOM 653 N N . ASN A 1 86 ? 15.018 -5.050 -5.587 1.00 91.12 86 ASN A N 1
ATOM 654 C CA . ASN A 1 86 ? 14.889 -5.252 -4.141 1.00 91.12 86 ASN A CA 1
ATOM 655 C C . ASN A 1 86 ? 14.895 -3.926 -3.369 1.00 91.12 86 ASN A C 1
ATOM 657 O O . ASN A 1 86 ? 14.075 -3.728 -2.472 1.00 91.12 86 ASN A O 1
ATOM 661 N N . MET A 1 87 ? 15.781 -2.998 -3.744 1.00 91.88 87 MET A N 1
ATOM 662 C CA . MET A 1 87 ? 15.853 -1.677 -3.114 1.00 91.88 87 MET A CA 1
ATOM 663 C C . MET A 1 87 ? 14.570 -0.868 -3.339 1.00 91.88 87 MET A C 1
ATOM 665 O O . MET A 1 87 ? 14.030 -0.303 -2.389 1.00 91.88 87 MET A O 1
ATOM 669 N N . CYS A 1 88 ? 14.039 -0.845 -4.566 1.00 91.25 88 CYS A N 1
ATOM 670 C CA . CYS A 1 88 ? 12.785 -0.149 -4.862 1.00 91.25 88 CYS A CA 1
ATOM 671 C C . CYS A 1 88 ? 11.577 -0.799 -4.185 1.00 91.25 88 CYS A C 1
ATOM 673 O O . CYS A 1 88 ? 10.696 -0.074 -3.736 1.00 91.25 88 CYS A O 1
ATOM 675 N N . TRP A 1 89 ? 11.533 -2.128 -4.058 1.00 91.50 89 TRP A N 1
ATOM 676 C CA . TRP A 1 89 ? 10.479 -2.799 -3.294 1.00 91.50 89 TRP A CA 1
ATOM 677 C C . TRP A 1 89 ? 10.526 -2.415 -1.813 1.00 91.50 89 TRP A C 1
ATOM 679 O O . TRP A 1 89 ? 9.496 -2.059 -1.244 1.00 91.50 89 TRP A O 1
ATOM 689 N N . GLY A 1 90 ? 11.714 -2.407 -1.200 1.00 91.69 90 GLY A N 1
ATOM 690 C CA . GLY A 1 90 ? 11.886 -1.973 0.190 1.00 91.69 90 GLY A CA 1
ATOM 691 C C . GLY A 1 90 ? 11.464 -0.517 0.414 1.00 91.69 90 GLY A C 1
ATOM 692 O O . GLY A 1 90 ? 10.724 -0.221 1.352 1.00 91.69 90 GLY A O 1
ATOM 693 N N . ILE A 1 91 ? 11.870 0.386 -0.482 1.00 92.75 91 ILE A N 1
ATOM 694 C CA . ILE A 1 91 ? 11.479 1.803 -0.431 1.00 92.75 91 ILE A CA 1
ATOM 695 C C . ILE A 1 91 ? 9.975 1.970 -0.698 1.00 92.75 91 ILE A C 1
ATOM 697 O O . ILE A 1 91 ? 9.312 2.732 0.001 1.00 92.75 91 ILE A O 1
ATOM 701 N N . GLY A 1 92 ? 9.412 1.240 -1.662 1.00 91.50 92 GLY A N 1
ATOM 702 C CA . GLY A 1 92 ? 7.987 1.282 -1.992 1.00 91.50 92 GLY A CA 1
ATOM 703 C C . GLY A 1 92 ? 7.106 0.847 -0.822 1.00 91.50 92 GLY A C 1
ATOM 704 O O . GLY A 1 92 ? 6.108 1.507 -0.527 1.00 91.50 92 GLY A O 1
ATOM 705 N N . VAL A 1 93 ? 7.509 -0.205 -0.103 1.00 91.56 93 VAL A N 1
ATOM 706 C CA . VAL A 1 93 ? 6.846 -0.630 1.139 1.00 91.56 93 VAL A CA 1
ATOM 707 C C . VAL A 1 93 ? 6.974 0.446 2.215 1.00 91.56 93 VAL A C 1
ATOM 709 O O . VAL A 1 93 ? 5.966 0.805 2.816 1.00 91.56 93 VAL A O 1
ATOM 712 N N . LEU A 1 94 ? 8.169 1.009 2.431 1.00 91.62 94 LEU A N 1
ATOM 713 C CA . LEU A 1 94 ? 8.386 2.066 3.427 1.00 91.62 94 LEU A CA 1
ATOM 714 C C . LEU A 1 94 ? 7.476 3.280 3.183 1.00 91.62 94 LEU A C 1
ATOM 716 O O . LEU A 1 94 ? 6.838 3.770 4.113 1.00 91.62 94 LEU A O 1
ATOM 720 N N . ILE A 1 95 ? 7.386 3.745 1.935 1.00 91.56 95 ILE A N 1
ATOM 721 C CA . ILE A 1 95 ? 6.518 4.869 1.561 1.00 91.56 95 ILE A CA 1
ATOM 722 C C . ILE A 1 95 ? 5.045 4.487 1.760 1.00 91.56 95 ILE A C 1
ATOM 724 O O . ILE A 1 95 ? 4.282 5.272 2.322 1.00 91.56 95 ILE A O 1
ATOM 728 N N . GLY A 1 96 ? 4.644 3.276 1.357 1.00 88.75 96 GLY A N 1
ATOM 729 C CA . GLY A 1 96 ? 3.287 2.771 1.583 1.00 88.75 96 GLY A CA 1
ATOM 730 C C . GLY A 1 96 ? 2.904 2.752 3.067 1.00 88.75 96 GLY A C 1
ATOM 731 O O . GLY A 1 96 ? 1.800 3.177 3.426 1.00 88.75 96 GLY A O 1
ATOM 732 N N . VAL A 1 97 ? 3.826 2.328 3.940 1.00 89.25 97 VAL A N 1
ATOM 733 C CA . VAL A 1 97 ? 3.642 2.335 5.403 1.00 89.25 97 VAL A CA 1
ATOM 734 C C . VAL A 1 97 ? 3.510 3.763 5.899 1.00 89.25 97 VAL A C 1
ATOM 736 O O . VAL A 1 97 ? 2.513 4.086 6.540 1.00 89.25 97 VAL A O 1
ATOM 739 N N . TYR A 1 98 ? 4.427 4.646 5.510 1.00 88.44 98 TYR A N 1
ATOM 740 C CA . TYR A 1 98 ? 4.394 6.049 5.919 1.00 88.44 98 TYR A CA 1
ATOM 741 C C . TYR A 1 98 ? 3.078 6.752 5.540 1.00 88.44 98 TYR A C 1
ATOM 743 O O . TYR A 1 98 ? 2.557 7.563 6.304 1.00 88.44 98 TYR A O 1
ATOM 751 N N . CYS A 1 99 ? 2.484 6.402 4.394 1.00 84.75 99 CYS A N 1
ATOM 752 C CA . CYS A 1 99 ? 1.188 6.938 3.971 1.00 84.75 99 CYS A CA 1
ATOM 753 C C . CYS A 1 99 ? -0.007 6.429 4.799 1.00 84.75 99 CYS A C 1
ATOM 755 O O . CYS A 1 99 ? -1.022 7.121 4.883 1.00 84.75 99 CYS A O 1
ATOM 757 N N . SER A 1 100 ? 0.071 5.227 5.373 1.00 84.69 100 SER A N 1
ATOM 758 C CA . SER A 1 100 ? -1.087 4.515 5.942 1.00 84.69 100 SER A CA 1
ATOM 759 C C . SER A 1 100 ? -1.023 4.307 7.463 1.00 84.69 100 SER A C 1
ATOM 761 O O . SER A 1 100 ? -2.068 4.076 8.090 1.00 84.69 100 SER A O 1
ATOM 763 N N . GLU A 1 101 ? 0.158 4.453 8.070 1.00 83.31 101 GLU A N 1
ATOM 764 C CA . GLU A 1 101 ? 0.435 4.181 9.487 1.00 83.31 101 GLU A CA 1
ATOM 765 C C . GLU A 1 101 ? -0.392 5.078 10.414 1.00 83.31 101 GLU A C 1
ATOM 767 O O . GLU A 1 101 ? -1.066 4.582 11.315 1.00 83.31 101 GLU A O 1
ATOM 772 N N . GLY A 1 102 ? -0.438 6.386 10.140 1.00 74.56 102 GLY A N 1
ATOM 773 C CA . GLY A 1 102 ? -1.110 7.370 10.999 1.00 74.56 102 GLY A CA 1
ATOM 774 C C . GLY A 1 102 ? -2.644 7.303 11.025 1.00 74.56 102 GLY A C 1
ATOM 775 O O . GLY A 1 102 ? -3.267 8.032 11.796 1.00 74.56 102 GLY A O 1
ATOM 776 N N . ILE A 1 103 ? -3.272 6.473 10.182 1.00 76.44 103 ILE A N 1
ATOM 777 C CA . ILE A 1 103 ? -4.740 6.382 10.072 1.00 76.44 103 ILE A CA 1
ATOM 778 C C . ILE A 1 103 ? -5.238 4.949 10.288 1.00 76.44 103 ILE A C 1
ATOM 780 O O . ILE A 1 103 ? -6.186 4.757 11.044 1.00 76.44 103 ILE A O 1
ATOM 784 N N . SER A 1 104 ? -4.628 3.958 9.629 1.00 72.69 104 SER A N 1
ATOM 785 C CA . SER A 1 104 ? -5.105 2.559 9.605 1.00 72.69 104 SER A CA 1
ATOM 786 C C . SER A 1 104 ? -4.203 1.565 10.344 1.00 72.69 104 SER A C 1
ATOM 788 O O . SER A 1 104 ? -4.593 0.419 10.562 1.00 72.69 104 SER A O 1
ATOM 790 N N . GLY A 1 105 ? -2.996 1.991 10.736 1.00 67.06 105 GLY A N 1
ATOM 791 C CA . GLY A 1 105 ? -1.964 1.101 11.270 1.00 67.06 105 GLY A CA 1
ATOM 792 C C . GLY A 1 105 ? -1.140 0.374 10.201 1.00 67.06 105 GLY A C 1
ATOM 793 O O . GLY A 1 105 ? -0.376 -0.515 10.562 1.00 67.06 105 GLY A O 1
ATOM 794 N N . ALA A 1 106 ? -1.277 0.761 8.924 1.00 77.12 106 ALA A N 1
ATOM 795 C CA . ALA A 1 106 ? -0.478 0.287 7.790 1.00 77.12 106 ALA A CA 1
ATOM 796 C C . ALA A 1 106 ? -0.454 -1.238 7.610 1.00 77.12 106 ALA A C 1
ATOM 798 O O . ALA A 1 106 ? 0.614 -1.852 7.606 1.00 77.12 106 ALA A O 1
ATOM 799 N N . ASN A 1 107 ? -1.615 -1.874 7.425 1.00 75.75 107 ASN A N 1
ATOM 800 C CA . ASN A 1 107 ? -1.616 -3.310 7.143 1.00 75.75 107 ASN A CA 1
ATOM 801 C C . ASN A 1 107 ? -1.116 -3.587 5.721 1.00 75.75 107 ASN A C 1
ATOM 803 O O . ASN A 1 107 ? -0.336 -4.518 5.533 1.00 75.75 107 ASN A O 1
ATOM 807 N N . LEU A 1 108 ? -1.546 -2.781 4.738 1.00 72.31 108 LEU A N 1
ATOM 808 C CA . LEU A 1 108 ? -1.124 -2.745 3.323 1.00 72.31 108 LEU A CA 1
ATOM 809 C C . LEU A 1 108 ? -1.264 -4.046 2.527 1.00 72.31 108 LEU A C 1
ATOM 811 O O . LEU A 1 108 ? -1.061 -4.066 1.311 1.00 72.31 108 LEU A O 1
ATOM 815 N N . ASN A 1 109 ? -1.585 -5.130 3.214 1.00 81.06 109 ASN A N 1
ATOM 816 C CA . ASN A 1 109 ? -1.534 -6.491 2.753 1.00 81.06 109 ASN A CA 1
ATOM 817 C C . ASN A 1 109 ? -2.575 -7.305 3.521 1.00 81.06 109 ASN A C 1
ATOM 819 O O . ASN A 1 109 ? -2.603 -7.327 4.756 1.00 81.06 109 ASN A O 1
ATOM 823 N N . THR A 1 110 ? -3.371 -8.051 2.767 1.00 76.94 110 THR A N 1
ATOM 824 C CA . THR A 1 110 ? -4.417 -8.941 3.264 1.00 76.94 110 THR A CA 1
ATOM 825 C C . THR A 1 110 ? -3.884 -9.943 4.292 1.00 76.94 110 THR A C 1
ATOM 827 O O . THR A 1 110 ? -4.563 -10.245 5.274 1.00 76.94 110 THR A O 1
ATOM 830 N N . ALA A 1 111 ? -2.651 -10.434 4.118 1.00 78.31 111 ALA A N 1
ATOM 831 C CA . ALA A 1 111 ? -2.012 -11.361 5.052 1.00 78.31 111 ALA A CA 1
ATOM 832 C C . ALA A 1 111 ? -1.689 -10.702 6.405 1.00 78.31 111 ALA A C 1
ATOM 834 O O . ALA A 1 111 ? -1.859 -11.325 7.452 1.00 78.31 111 ALA A O 1
ATOM 835 N N . VAL A 1 112 ? -1.276 -9.431 6.396 1.00 81.25 112 VAL A N 1
ATOM 836 C CA . VAL A 1 112 ? -0.980 -8.665 7.618 1.00 81.25 112 VAL A CA 1
ATOM 837 C C . VAL A 1 112 ? -2.276 -8.299 8.335 1.00 81.25 112 VAL A C 1
ATOM 839 O O . VAL A 1 112 ? -2.368 -8.461 9.550 1.00 81.25 112 VAL A O 1
ATOM 842 N N . THR A 1 113 ? -3.319 -7.917 7.589 1.00 82.00 113 THR A N 1
ATOM 843 C CA . THR A 1 113 ? -4.666 -7.716 8.144 1.00 82.00 113 THR A CA 1
ATOM 844 C C . THR A 1 113 ? -5.172 -8.986 8.836 1.00 82.00 113 THR A C 1
ATOM 846 O O . THR A 1 113 ? -5.664 -8.914 9.961 1.00 82.00 113 THR A O 1
ATOM 849 N N . LEU A 1 114 ? -4.995 -10.159 8.216 1.00 80.56 114 LEU A N 1
ATOM 850 C CA . LEU A 1 114 ? -5.336 -11.446 8.831 1.00 80.56 114 LEU A CA 1
ATOM 851 C C . LEU A 1 114 ? -4.510 -11.726 10.087 1.00 80.56 114 LEU A C 1
ATOM 853 O O . LEU A 1 114 ? -5.077 -12.118 11.106 1.00 80.56 114 LEU A O 1
ATOM 857 N N . ALA A 1 115 ? -3.198 -11.488 10.049 1.00 82.62 115 ALA A N 1
ATOM 858 C CA . ALA A 1 115 ? -2.343 -11.646 11.221 1.00 82.62 115 ALA A CA 1
ATOM 859 C C . ALA A 1 115 ? -2.819 -10.748 12.375 1.00 82.62 115 ALA A C 1
ATOM 861 O O . ALA A 1 115 ? -2.976 -11.220 13.500 1.00 82.62 115 ALA A O 1
ATOM 862 N N . HIS A 1 116 ? -3.148 -9.484 12.106 1.00 81.69 116 HIS A N 1
ATOM 863 C CA . HIS A 1 116 ? -3.699 -8.571 13.108 1.00 81.69 116 HIS A CA 1
ATOM 864 C C . HIS A 1 116 ? -5.070 -9.007 13.644 1.00 81.69 116 HIS A C 1
ATOM 866 O O . HIS A 1 116 ? -5.345 -8.783 14.826 1.00 81.69 116 HIS A O 1
ATOM 872 N N . CYS A 1 117 ? -5.906 -9.668 12.839 1.00 81.81 117 CYS A N 1
ATOM 873 C CA . CYS A 1 117 ? -7.142 -10.292 13.321 1.00 81.81 117 CYS A CA 1
ATOM 874 C C . CYS A 1 117 ? -6.878 -11.484 14.247 1.00 81.81 117 CYS A C 1
ATOM 876 O O . CYS A 1 117 ? -7.529 -11.602 15.286 1.00 81.81 117 CYS A O 1
ATOM 878 N N . VAL A 1 118 ? -5.904 -12.336 13.913 1.00 83.81 118 VAL A N 1
ATOM 879 C CA . VAL A 1 118 ? -5.513 -13.491 14.741 1.00 83.81 118 VAL A CA 1
ATOM 880 C C . VAL A 1 118 ? -4.900 -13.038 16.068 1.00 83.81 118 VAL A C 1
ATOM 882 O O . VAL A 1 118 ? -5.238 -13.583 17.115 1.00 83.81 118 VAL A O 1
ATOM 885 N N . TYR A 1 119 ? -4.068 -11.995 16.050 1.00 84.50 119 TYR A N 1
ATOM 886 C CA . TYR A 1 119 ? -3.486 -11.392 17.254 1.00 84.50 119 TYR A CA 1
ATOM 887 C C . TYR A 1 119 ? -4.460 -10.497 18.041 1.00 84.50 119 TYR A C 1
ATOM 889 O O . TYR A 1 119 ? -4.077 -9.931 19.063 1.00 84.50 119 TYR A O 1
ATOM 897 N N . GLY A 1 120 ? -5.707 -10.333 17.583 1.00 78.69 120 GLY A N 1
ATOM 898 C CA . GLY A 1 120 ? -6.726 -9.540 18.276 1.00 78.69 120 GLY A CA 1
ATOM 899 C C . GLY A 1 120 ? -6.505 -8.022 18.241 1.00 78.69 120 GLY A C 1
ATOM 900 O O . GLY A 1 120 ? -7.169 -7.299 18.980 1.00 78.69 120 GLY A O 1
ATOM 901 N N . ARG A 1 121 ? -5.604 -7.515 17.384 1.00 77.31 121 ARG A N 1
ATOM 902 C CA . ARG A 1 121 ? -5.387 -6.068 17.178 1.00 77.31 121 ARG A CA 1
ATOM 903 C C . ARG A 1 121 ? -6.451 -5.433 16.280 1.00 77.31 121 ARG A C 1
ATOM 905 O O . ARG A 1 121 ? -6.671 -4.229 16.381 1.00 77.31 121 ARG A O 1
ATOM 912 N N . LEU A 1 122 ? -7.114 -6.221 15.426 1.00 78.00 122 LEU A N 1
ATOM 913 C CA . LEU A 1 122 ? -8.196 -5.762 14.548 1.00 78.00 122 LEU A CA 1
ATOM 914 C C . LEU A 1 122 ? -9.463 -6.617 14.745 1.00 78.00 122 LEU A C 1
ATOM 916 O O . LEU A 1 122 ? -9.385 -7.844 14.649 1.00 78.00 122 LEU A O 1
ATOM 920 N N . PRO A 1 123 ? -10.648 -6.014 14.962 1.00 81.56 123 PRO A N 1
ATOM 921 C CA . PRO A 1 123 ? -11.897 -6.767 15.015 1.00 81.56 123 PRO A CA 1
ATOM 922 C C . PRO A 1 123 ? -12.205 -7.425 13.662 1.00 81.56 123 PRO A C 1
ATOM 924 O O . PRO A 1 123 ? -12.167 -6.777 12.615 1.00 81.56 123 PRO A O 1
ATOM 927 N N . TRP A 1 124 ? -12.591 -8.702 13.696 1.00 79.19 124 TRP A N 1
ATOM 928 C CA . TRP A 1 124 ? -12.858 -9.537 12.516 1.00 79.19 124 TRP A CA 1
ATOM 929 C C . TRP A 1 124 ? -13.907 -8.954 11.557 1.00 79.19 124 TRP A C 1
ATOM 931 O O . TRP A 1 124 ? -13.827 -9.172 10.353 1.00 79.19 124 TRP A O 1
ATOM 941 N N . TRP A 1 125 ? -14.848 -8.147 12.058 1.00 81.12 125 TRP A N 1
ATOM 942 C CA . TRP A 1 125 ? -15.857 -7.485 11.222 1.00 81.12 125 TRP A CA 1
ATOM 943 C C . TRP A 1 125 ? -15.272 -6.404 10.297 1.00 81.12 125 TRP A C 1
ATOM 945 O O . TRP A 1 125 ? -15.840 -6.117 9.245 1.00 81.12 125 TRP A O 1
ATOM 955 N N . LYS A 1 126 ? -14.129 -5.802 10.658 1.00 78.00 126 LYS A N 1
ATOM 956 C CA . LYS A 1 126 ? -13.446 -4.803 9.818 1.00 78.00 126 LYS A CA 1
ATOM 957 C C . LYS A 1 126 ? -12.559 -5.434 8.744 1.00 78.00 126 LYS A C 1
ATOM 959 O O . LYS A 1 126 ? -12.317 -4.800 7.720 1.00 78.00 126 LYS A O 1
ATOM 964 N N . ALA A 1 127 ? -12.111 -6.672 8.952 1.00 80.38 127 ALA A N 1
ATOM 965 C CA . ALA A 1 127 ? -11.205 -7.385 8.055 1.00 80.38 127 ALA A CA 1
ATOM 966 C C . ALA A 1 127 ? -11.645 -7.384 6.575 1.00 80.38 127 ALA A C 1
ATOM 968 O O . ALA A 1 127 ? -10.839 -6.981 5.737 1.00 80.38 127 ALA A O 1
ATOM 969 N N . PRO A 1 128 ? -12.897 -7.741 6.213 1.00 82.50 128 PRO A N 1
ATOM 970 C CA . PRO A 1 128 ? -13.302 -7.763 4.806 1.00 82.50 128 PRO A CA 1
ATOM 971 C C . PRO A 1 128 ? -13.264 -6.375 4.149 1.00 82.50 128 PRO A C 1
ATOM 973 O O . PRO A 1 128 ? -12.949 -6.272 2.966 1.00 82.50 128 PRO A O 1
ATOM 976 N N . GLY A 1 129 ? -13.520 -5.300 4.905 1.00 82.50 129 GLY A N 1
ATOM 977 C CA . GLY A 1 129 ? -13.417 -3.930 4.393 1.00 82.50 129 GLY A CA 1
ATOM 978 C C . GLY A 1 129 ? -11.989 -3.573 3.977 1.00 82.50 129 GLY A C 1
ATOM 979 O O . GLY A 1 129 ? -11.786 -3.033 2.892 1.00 82.50 129 GLY A O 1
ATOM 980 N N . TYR A 1 130 ? -11.011 -3.959 4.800 1.00 82.94 130 TYR A N 1
ATOM 981 C CA . TYR A 1 130 ? -9.588 -3.740 4.535 1.00 82.94 130 TYR A CA 1
ATOM 982 C C . TYR A 1 130 ? -9.108 -4.555 3.330 1.00 82.94 130 TYR A C 1
ATOM 984 O O . TYR A 1 130 ? -8.434 -4.021 2.448 1.00 82.94 130 TYR A O 1
ATOM 992 N N . MET A 1 131 ? -9.518 -5.825 3.244 1.00 85.88 131 MET A N 1
ATOM 993 C CA . MET A 1 131 ? -9.160 -6.709 2.130 1.00 85.88 131 MET A CA 1
ATOM 994 C C . MET A 1 131 ? -9.651 -6.167 0.785 1.00 85.88 131 MET A C 1
ATOM 996 O O . MET A 1 131 ? -8.907 -6.176 -0.194 1.00 85.88 131 MET A O 1
ATOM 1000 N N . ILE A 1 132 ? -10.887 -5.657 0.732 1.00 87.38 132 ILE A N 1
ATOM 1001 C CA . ILE A 1 132 ? -11.446 -5.064 -0.490 1.00 87.38 132 ILE A CA 1
ATOM 1002 C C . ILE A 1 132 ? -10.682 -3.789 -0.863 1.00 87.38 132 ILE A C 1
ATOM 1004 O O . ILE A 1 132 ? -10.321 -3.623 -2.028 1.00 87.38 132 ILE A O 1
ATOM 1008 N N . SER A 1 133 ? -10.389 -2.905 0.099 1.00 86.88 133 SER A N 1
ATOM 1009 C CA . SER A 1 133 ? -9.628 -1.681 -0.188 1.00 86.88 133 SER A CA 1
ATOM 1010 C C . SER A 1 133 ? -8.209 -1.963 -0.682 1.00 86.88 133 SER A C 1
ATOM 1012 O O . SER A 1 133 ? -7.757 -1.312 -1.620 1.00 86.88 133 SER A O 1
ATOM 1014 N N . GLN A 1 134 ? -7.529 -2.959 -0.111 1.00 88.00 134 GLN A N 1
ATOM 1015 C CA . GLN A 1 134 ? -6.187 -3.363 -0.535 1.00 88.00 134 GLN A CA 1
ATOM 1016 C C . GLN A 1 134 ? -6.214 -3.987 -1.936 1.00 88.00 134 GLN A C 1
ATOM 1018 O O . GLN A 1 134 ? -5.385 -3.642 -2.778 1.00 88.00 134 GLN A O 1
ATOM 1023 N N . LEU A 1 135 ? -7.199 -4.846 -2.226 1.00 88.75 135 LEU A N 1
ATOM 1024 C CA . LEU A 1 135 ? -7.370 -5.443 -3.554 1.00 88.75 135 LEU A CA 1
ATOM 1025 C C . LEU A 1 135 ? -7.614 -4.368 -4.623 1.00 88.75 135 LEU A C 1
ATOM 1027 O O . LEU A 1 135 ? -6.991 -4.400 -5.683 1.00 88.75 135 LEU A O 1
ATOM 1031 N N . LEU A 1 136 ? -8.483 -3.395 -4.333 1.00 90.19 136 LEU A N 1
ATOM 1032 C CA . LEU A 1 136 ? -8.736 -2.265 -5.226 1.00 90.19 136 LEU A CA 1
ATOM 1033 C C . LEU A 1 136 ? -7.482 -1.404 -5.414 1.00 90.19 136 LEU A C 1
ATOM 1035 O O . LEU A 1 136 ? -7.180 -1.020 -6.542 1.00 90.19 136 LEU A O 1
ATOM 1039 N N . GLY A 1 137 ? -6.725 -1.141 -4.345 1.00 88.06 137 GLY A N 1
ATOM 1040 C CA . GLY A 1 137 ? -5.474 -0.380 -4.412 1.00 88.06 137 GLY A CA 1
ATOM 1041 C C . GLY A 1 137 ? -4.439 -1.065 -5.302 1.00 88.06 137 GLY A C 1
ATOM 1042 O O . GLY A 1 137 ? -3.865 -0.434 -6.192 1.00 88.06 137 GLY A O 1
ATOM 1043 N N . ALA A 1 138 ? -4.265 -2.377 -5.129 1.00 89.50 138 ALA A N 1
ATOM 1044 C CA . ALA A 1 138 ? -3.366 -3.178 -5.950 1.00 89.50 138 ALA A CA 1
ATOM 1045 C C . ALA A 1 138 ? -3.819 -3.248 -7.416 1.00 89.50 138 ALA A C 1
ATOM 1047 O O . ALA A 1 138 ? -2.996 -3.097 -8.320 1.00 89.50 138 ALA A O 1
ATOM 1048 N N . PHE A 1 139 ? -5.121 -3.418 -7.660 1.00 92.12 139 PHE A N 1
ATOM 1049 C CA . PHE A 1 139 ? -5.686 -3.438 -9.008 1.00 92.12 139 PHE A CA 1
ATOM 1050 C C . PHE A 1 139 ? -5.470 -2.105 -9.736 1.00 92.12 139 PHE A C 1
ATOM 1052 O O . PHE A 1 139 ? -4.982 -2.095 -10.865 1.00 92.12 139 PHE A O 1
ATOM 1059 N N . CYS A 1 140 ? -5.759 -0.975 -9.083 1.00 92.69 140 CYS A N 1
ATOM 1060 C CA . CYS A 1 140 ? -5.519 0.352 -9.651 1.00 92.69 140 CYS A CA 1
ATOM 1061 C C . CYS A 1 140 ? -4.027 0.612 -9.903 1.00 92.69 140 CYS A C 1
ATOM 1063 O O . CYS A 1 140 ? -3.677 1.173 -10.941 1.00 92.69 140 CYS A O 1
ATOM 1065 N N . GLY A 1 141 ? -3.148 0.183 -8.991 1.00 89.25 141 GLY A N 1
ATOM 1066 C CA . GLY A 1 141 ? -1.701 0.313 -9.165 1.00 89.25 141 GLY A CA 1
ATOM 1067 C C . GLY A 1 141 ? -1.197 -0.470 -10.379 1.00 89.25 141 GLY A C 1
ATOM 1068 O O . GLY A 1 141 ? -0.507 0.085 -11.234 1.00 89.25 141 GLY A O 1
ATOM 1069 N N . ALA A 1 142 ? -1.610 -1.733 -10.509 1.00 88.88 142 ALA A N 1
ATOM 1070 C CA . ALA A 1 142 ? -1.278 -2.566 -11.663 1.00 88.88 142 ALA A CA 1
ATOM 1071 C C . ALA A 1 142 ? -1.845 -1.995 -12.975 1.00 88.88 142 ALA A C 1
ATOM 1073 O O . ALA A 1 142 ? -1.149 -1.978 -13.991 1.00 88.88 142 ALA A O 1
ATOM 1074 N N . PHE A 1 143 ? -3.077 -1.477 -12.949 1.00 90.88 143 PHE A N 1
ATOM 1075 C CA . PHE A 1 143 ? -3.712 -0.854 -14.110 1.00 90.88 143 PHE A CA 1
ATOM 1076 C C . PHE A 1 143 ? -2.930 0.366 -14.614 1.00 90.88 143 PHE A C 1
ATOM 1078 O O . PHE A 1 143 ? -2.697 0.482 -15.815 1.00 90.88 143 PHE A O 1
ATOM 1085 N N . ILE A 1 144 ? -2.465 1.248 -13.722 1.00 90.44 144 ILE A N 1
ATOM 1086 C CA . ILE A 1 144 ? -1.654 2.410 -14.122 1.00 90.44 144 ILE A CA 1
ATOM 1087 C C . ILE A 1 144 ? -0.339 1.974 -14.764 1.00 90.44 144 ILE A C 1
ATOM 1089 O O . ILE A 1 144 ? 0.022 2.505 -15.811 1.00 90.44 144 ILE A O 1
ATOM 1093 N N . ILE A 1 145 ? 0.353 0.989 -14.185 1.00 88.75 145 ILE A N 1
ATOM 1094 C CA . ILE A 1 145 ? 1.600 0.479 -14.767 1.00 88.75 145 ILE A CA 1
ATOM 1095 C C . ILE A 1 145 ? 1.355 -0.135 -16.147 1.00 88.75 145 ILE A C 1
ATOM 1097 O O . ILE A 1 145 ? 2.128 0.123 -17.066 1.00 88.75 145 ILE A O 1
ATOM 1101 N N . TYR A 1 146 ? 0.257 -0.873 -16.327 1.00 86.69 146 TYR A N 1
ATOM 1102 C CA . TYR A 1 146 ? -0.129 -1.399 -17.636 1.00 86.69 146 TYR A CA 1
ATOM 1103 C C . TYR A 1 146 ? -0.368 -0.280 -18.659 1.00 86.69 146 TYR A C 1
ATOM 1105 O O . TYR A 1 146 ? 0.169 -0.338 -19.762 1.00 86.69 146 TYR A O 1
ATOM 1113 N N . VAL A 1 147 ? -1.117 0.766 -18.291 1.00 88.25 147 VAL A N 1
ATOM 1114 C CA . VAL A 1 147 ? -1.369 1.919 -19.173 1.00 88.25 147 VAL A CA 1
ATOM 1115 C C . VAL A 1 147 ? -0.069 2.647 -19.521 1.00 88.25 147 VAL A C 1
ATOM 1117 O O . VAL A 1 147 ? 0.136 3.002 -20.679 1.00 88.25 147 VAL A O 1
ATOM 1120 N N . MET A 1 148 ? 0.834 2.835 -18.554 1.00 85.06 148 MET A N 1
ATOM 1121 C CA . MET A 1 148 ? 2.141 3.458 -18.797 1.00 85.06 148 MET A CA 1
ATOM 1122 C C . MET A 1 148 ? 3.023 2.609 -19.718 1.00 85.06 148 MET A C 1
ATOM 1124 O O . MET A 1 148 ? 3.740 3.152 -20.556 1.00 85.06 148 MET A O 1
ATOM 1128 N N . GLN A 1 149 ? 2.960 1.285 -19.585 1.00 81.44 149 GLN A N 1
ATOM 1129 C CA . GLN A 1 149 ? 3.757 0.355 -20.383 1.00 81.44 149 GLN A CA 1
ATOM 1130 C C . GLN A 1 149 ? 3.137 0.034 -21.748 1.00 81.44 149 GLN A C 1
ATOM 1132 O O . GLN A 1 149 ? 3.814 -0.525 -22.608 1.00 81.44 149 GLN A O 1
ATOM 1137 N N . TYR A 1 150 ? 1.886 0.425 -21.989 1.00 81.50 150 TYR A N 1
ATOM 1138 C CA . TYR A 1 150 ? 1.177 0.145 -23.236 1.00 81.50 150 TYR A CA 1
ATOM 1139 C C . TYR A 1 150 ? 1.949 0.606 -24.484 1.00 81.50 150 TYR A C 1
ATOM 1141 O O . TYR A 1 150 ? 1.928 -0.078 -25.500 1.00 81.50 150 TYR A O 1
ATOM 1149 N N . GLN A 1 151 ? 2.693 1.717 -24.395 1.00 74.25 151 GLN A N 1
ATOM 1150 C CA . GLN A 1 151 ? 3.507 2.227 -25.508 1.00 74.25 151 GLN A CA 1
ATOM 1151 C C . GLN A 1 151 ? 4.795 1.441 -25.777 1.00 74.25 151 GLN A C 1
ATOM 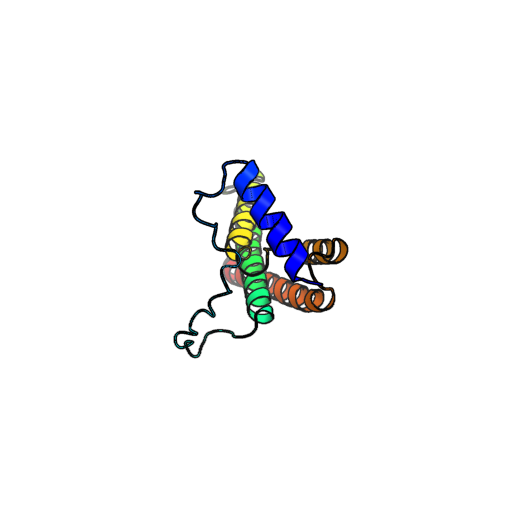1153 O O . GLN A 1 151 ? 5.322 1.522 -26.874 1.00 74.25 151 GLN A O 1
ATOM 1158 N N . ASN A 1 152 ? 5.324 0.717 -24.792 1.00 69.25 152 ASN A N 1
ATOM 1159 C CA . ASN A 1 152 ? 6.520 -0.113 -24.966 1.00 69.25 152 ASN A CA 1
ATOM 1160 C C . ASN A 1 152 ? 6.179 -1.536 -25.441 1.00 69.25 152 ASN A C 1
ATOM 1162 O O . ASN A 1 152 ? 7.064 -2.273 -25.861 1.00 69.25 152 ASN A O 1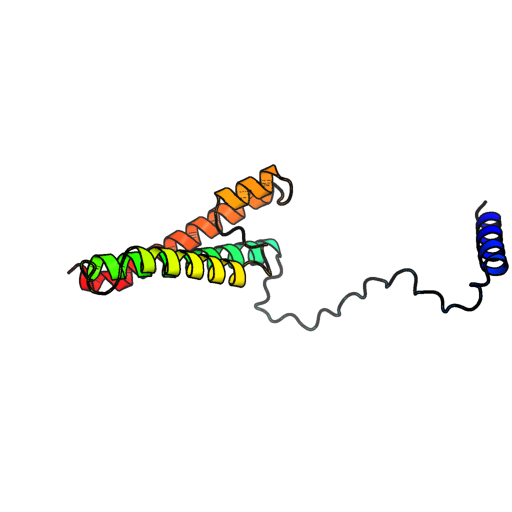
ATOM 1166 N N . LEU A 1 153 ? 4.912 -1.944 -25.327 1.00 65.50 153 LEU A N 1
ATOM 1167 C CA . LEU A 1 153 ? 4.428 -3.258 -25.758 1.00 65.50 153 LEU A CA 1
ATOM 1168 C C . LEU A 1 153 ? 4.045 -3.308 -27.248 1.00 65.50 153 LEU A C 1
ATOM 1170 O O . LEU A 1 153 ? 3.733 -4.392 -27.737 1.00 65.50 153 LEU A O 1
ATOM 1174 N N . ASN A 1 154 ? 4.035 -2.168 -27.946 1.00 52.59 154 ASN A N 1
ATOM 1175 C CA . ASN A 1 154 ? 3.535 -2.009 -29.314 1.00 52.59 154 ASN A CA 1
ATOM 1176 C C . ASN A 1 154 ? 4.582 -1.347 -30.211 1.00 52.59 154 ASN A C 1
ATOM 1178 O O . ASN A 1 154 ? 4.668 -1.744 -31.392 1.00 52.59 154 ASN A O 1
#

Mean predicted aligned error: 14.64 Å

Sequence (154 aa):
MNQSLQDFDAVDKVESGYGGLPESPKTTAFVPTERTGMSRFAVQSVHLRECFAEFLGTFVMIVFGMGVNNQVTNSQDANGTWLSINMCWGIGVLIGVYCSEGISGANLNTAVTLAHCVYGRLPWWKAPGYMISQLLGAFCGAFIIYVMQYQNLN

Radius of gyration: 26.31 Å; Cα contacts (8 Å, |Δi|>4): 142; chains: 1; bounding box: 39×37×87 Å